Protein AF-A0A2T7V8B2-F1 (afdb_monomer_lite)

Radius of gyration: 19.15 Å; chains: 1; bounding box: 38×18×64 Å

pLDDT: mean 91.59, std 11.79, range [51.97, 98.75]

Foldseek 3Di:
DDLALVVLQVLLVVLCVQLVPDPDPVSNVVSNVRSVVSNVSSVVSVVVVVVVVVVVVVVVPDDPPDD

Structure (mmCIF, N/CA/C/O backbone):
data_AF-A0A2T7V8B2-F1
#
_entry.id   AF-A0A2T7V8B2-F1
#
loop_
_atom_site.group_PDB
_atom_site.id
_atom_site.type_symbol
_atom_site.label_atom_id
_atom_site.label_alt_id
_atom_site.label_comp_id
_atom_site.label_asym_id
_atom_site.label_entity_id
_atom_site.label_seq_id
_atom_site.pdbx_PDB_ins_code
_atom_site.Cartn_x
_atom_site.Cartn_y
_atom_site.Cartn_z
_atom_site.occupancy
_atom_site.B_iso_or_equiv
_atom_site.auth_seq_id
_atom_site.auth_comp_id
_atom_site.auth_asym_id
_atom_site.auth_atom_id
_atom_site.pdbx_PDB_model_num
ATOM 1 N N . MET A 1 1 ? 7.504 14.461 0.508 1.00 56.19 1 MET A N 1
ATOM 2 C CA . MET A 1 1 ? 7.081 13.046 0.637 1.00 56.19 1 MET A CA 1
ATOM 3 C C . MET A 1 1 ? 7.672 12.268 -0.526 1.00 56.19 1 MET A C 1
ATOM 5 O O . MET A 1 1 ? 7.648 12.789 -1.632 1.00 56.19 1 MET A O 1
ATOM 9 N N . SER A 1 2 ? 8.266 11.096 -0.278 1.00 63.69 2 SER A N 1
ATOM 10 C CA . SER A 1 2 ? 8.871 10.280 -1.342 1.00 63.69 2 SER A CA 1
ATOM 11 C C . SER A 1 2 ? 7.781 9.635 -2.203 1.00 63.69 2 SER A C 1
ATOM 13 O O . SER A 1 2 ? 6.856 9.039 -1.657 1.00 63.69 2 SER A O 1
ATOM 15 N N . ASN A 1 3 ? 7.907 9.740 -3.528 1.00 70.44 3 ASN A N 1
ATOM 16 C CA . ASN A 1 3 ? 7.062 9.039 -4.503 1.00 70.44 3 ASN A CA 1
ATOM 17 C C . ASN A 1 3 ? 7.621 7.647 -4.841 1.00 70.44 3 ASN A C 1
ATOM 19 O O . ASN A 1 3 ? 7.320 7.107 -5.897 1.00 70.44 3 ASN A O 1
ATOM 23 N N . ASP A 1 4 ? 8.470 7.075 -3.988 1.00 90.25 4 ASP A N 1
ATOM 24 C CA . ASP A 1 4 ? 8.964 5.717 -4.182 1.00 90.25 4 ASP A CA 1
ATOM 25 C C . ASP A 1 4 ? 7.809 4.709 -4.073 1.00 90.25 4 ASP A C 1
ATOM 27 O O . ASP A 1 4 ? 7.080 4.671 -3.072 1.00 90.25 4 ASP A O 1
ATOM 31 N N . ALA A 1 5 ? 7.640 3.886 -5.109 1.00 94.81 5 ALA A N 1
ATOM 32 C CA . ALA A 1 5 ? 6.571 2.897 -5.168 1.00 94.81 5 ALA A CA 1
ATOM 33 C C . ALA A 1 5 ? 6.671 1.902 -4.006 1.00 94.81 5 ALA A C 1
ATOM 35 O O . ALA A 1 5 ? 5.667 1.614 -3.354 1.00 94.81 5 ALA A O 1
ATOM 36 N N . ALA A 1 6 ? 7.881 1.428 -3.691 1.00 95.06 6 ALA A N 1
ATOM 37 C CA . ALA A 1 6 ? 8.089 0.446 -2.634 1.00 95.06 6 ALA A CA 1
ATOM 38 C C . ALA A 1 6 ? 7.753 1.019 -1.248 1.00 95.06 6 ALA A C 1
ATOM 40 O O . ALA A 1 6 ? 7.133 0.342 -0.426 1.00 95.06 6 ALA A O 1
ATOM 41 N N . PHE A 1 7 ? 8.104 2.279 -0.989 1.00 95.62 7 PHE A N 1
ATOM 42 C CA . PHE A 1 7 ? 7.699 2.991 0.219 1.00 95.62 7 PHE A CA 1
ATOM 43 C C . PHE A 1 7 ? 6.176 3.102 0.330 1.00 95.62 7 PHE A C 1
ATOM 45 O O . PHE A 1 7 ? 5.621 2.743 1.370 1.00 95.62 7 PHE A O 1
ATOM 52 N N . CYS A 1 8 ? 5.496 3.528 -0.739 1.00 96.12 8 CYS A N 1
ATOM 53 C CA . CYS A 1 8 ? 4.037 3.635 -0.745 1.00 96.12 8 CYS A CA 1
ATOM 54 C C . CYS A 1 8 ? 3.370 2.270 -0.494 1.00 96.12 8 CYS A C 1
ATOM 56 O O . CYS A 1 8 ? 2.453 2.180 0.318 1.00 96.12 8 CYS A O 1
ATOM 58 N N . ARG A 1 9 ? 3.879 1.184 -1.097 1.00 97.69 9 ARG A N 1
ATOM 59 C CA . ARG A 1 9 ? 3.391 -0.186 -0.843 1.00 97.69 9 ARG A CA 1
ATOM 60 C C . ARG A 1 9 ? 3.554 -0.603 0.615 1.00 97.69 9 ARG A C 1
ATOM 62 O O . ARG A 1 9 ? 2.621 -1.148 1.198 1.00 97.69 9 ARG A O 1
ATOM 69 N N . ARG A 1 10 ? 4.706 -0.317 1.232 1.00 97.75 10 ARG A N 1
ATOM 70 C CA . ARG A 1 10 ? 4.922 -0.602 2.661 1.00 97.75 10 ARG A CA 1
ATOM 71 C C . ARG A 1 10 ? 3.923 0.147 3.539 1.00 97.75 10 ARG A C 1
ATOM 73 O O . ARG A 1 10 ? 3.366 -0.449 4.453 1.00 97.75 10 ARG A O 1
ATOM 80 N N . GLN A 1 11 ? 3.656 1.420 3.243 1.00 98.06 11 GLN A N 1
ATOM 81 C CA . GLN A 1 11 ? 2.651 2.193 3.977 1.00 98.06 11 GLN A CA 1
ATOM 82 C C . GLN A 1 11 ? 1.242 1.616 3.803 1.00 98.06 11 GLN A C 1
ATOM 84 O O . GLN A 1 11 ? 0.524 1.488 4.791 1.00 98.06 11 GLN A O 1
ATOM 89 N N . ALA A 1 12 ? 0.865 1.195 2.592 1.00 98.31 12 ALA A N 1
ATOM 90 C CA . ALA A 1 12 ? -0.419 0.537 2.357 1.00 98.31 12 ALA A CA 1
ATOM 91 C C . ALA A 1 12 ? -0.573 -0.736 3.206 1.00 98.31 12 ALA A C 1
ATOM 93 O O . ALA A 1 12 ? -1.598 -0.915 3.859 1.00 98.31 12 ALA A O 1
ATOM 94 N N . ILE A 1 13 ? 0.463 -1.582 3.260 1.00 98.56 13 ILE A N 1
ATOM 95 C CA . ILE A 1 13 ? 0.476 -2.805 4.080 1.00 98.56 13 ILE A CA 1
ATOM 96 C C . ILE A 1 13 ? 0.337 -2.477 5.569 1.00 98.56 13 ILE A C 1
ATOM 98 O O . ILE A 1 13 ? -0.481 -3.090 6.249 1.00 98.56 13 ILE A O 1
ATOM 102 N N . ILE A 1 14 ? 1.091 -1.492 6.068 1.00 98.62 14 ILE A N 1
ATOM 103 C CA . ILE A 1 14 ? 1.009 -1.063 7.472 1.00 98.62 14 ILE A CA 1
ATOM 104 C C . ILE A 1 14 ? -0.420 -0.632 7.810 1.00 98.62 14 ILE A C 1
ATOM 106 O O . ILE A 1 14 ? -0.974 -1.089 8.802 1.00 98.62 14 ILE A O 1
ATOM 110 N N . GLN A 1 15 ? -1.041 0.205 6.975 1.00 98.69 15 GLN A N 1
ATOM 111 C CA . GLN A 1 15 ? -2.394 0.697 7.237 1.00 98.69 15 GLN A CA 1
ATOM 112 C C . GLN A 1 15 ? -3.457 -0.405 7.152 1.00 98.69 15 GLN A C 1
ATOM 114 O O . GLN A 1 15 ? -4.397 -0.387 7.940 1.00 98.69 15 GLN A O 1
ATOM 119 N N . ARG A 1 16 ? -3.291 -1.401 6.271 1.00 98.62 16 ARG A N 1
ATOM 120 C CA . ARG A 1 16 ? -4.150 -2.600 6.269 1.00 98.62 16 ARG A CA 1
ATOM 121 C C . ARG A 1 16 ? -4.020 -3.374 7.579 1.00 98.62 16 ARG A C 1
ATOM 123 O O . ARG A 1 16 ? -5.031 -3.660 8.198 1.00 98.62 16 ARG A O 1
ATOM 130 N N . GLY A 1 17 ? -2.795 -3.589 8.063 1.00 98.75 17 GLY A N 1
ATOM 131 C CA . GLY A 1 17 ? -2.574 -4.232 9.362 1.00 98.75 17 GLY A CA 1
ATOM 132 C C . GLY A 1 17 ? -3.185 -3.456 10.536 1.00 98.75 17 GLY A C 1
ATOM 133 O O . GLY A 1 17 ? -3.711 -4.062 11.465 1.00 98.75 17 GLY A O 1
ATOM 134 N N . VAL A 1 18 ? -3.173 -2.119 10.486 1.00 98.56 18 VAL A N 1
ATOM 135 C CA . VAL A 1 18 ? -3.865 -1.279 11.480 1.00 98.56 18 VAL A CA 1
ATOM 136 C C . VAL A 1 18 ? -5.381 -1.457 11.390 1.00 98.56 18 VAL A C 1
ATOM 138 O O . VAL A 1 18 ? -6.025 -1.591 12.425 1.00 98.56 18 VAL A O 1
ATOM 141 N N . ALA A 1 19 ? -5.949 -1.480 10.181 1.00 98.56 19 ALA A N 1
ATOM 142 C CA . ALA A 1 19 ? -7.378 -1.705 9.984 1.00 98.56 19 ALA A CA 1
ATOM 143 C C . ALA A 1 19 ? -7.820 -3.086 10.493 1.00 98.56 19 ALA A C 1
ATOM 145 O O . ALA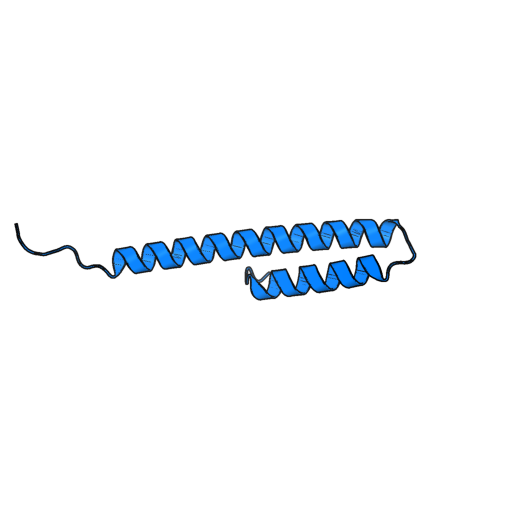 A 1 19 ? -8.836 -3.178 11.177 1.00 98.56 19 ALA A O 1
ATOM 146 N N . ASP A 1 20 ? -7.028 -4.125 10.222 1.00 98.62 20 ASP A N 1
ATOM 147 C CA . ASP 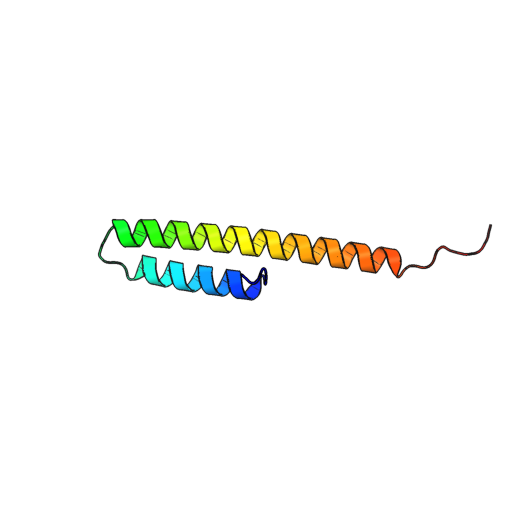A 1 20 ? -7.293 -5.500 10.657 1.00 98.62 20 ASP A CA 1
ATOM 148 C C . ASP A 1 20 ? -7.254 -5.638 12.189 1.00 98.62 20 ASP A C 1
ATOM 150 O O . ASP A 1 20 ? -8.026 -6.398 12.772 1.00 98.62 20 ASP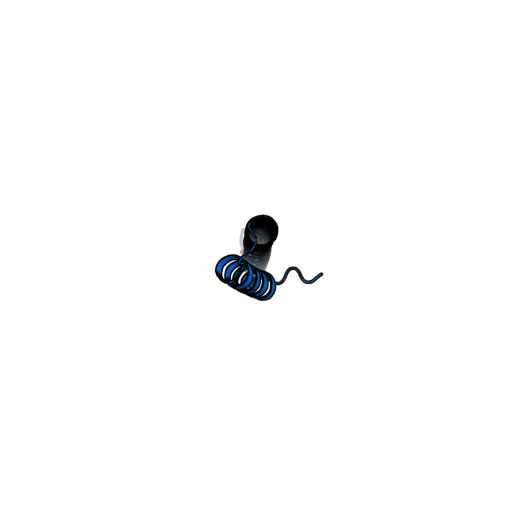 A O 1
ATOM 154 N N . ALA A 1 21 ? -6.371 -4.886 12.856 1.00 98.56 21 ALA A N 1
ATOM 155 C CA . ALA A 1 21 ? -6.245 -4.873 14.313 1.00 98.56 21 ALA A CA 1
ATOM 156 C C . ALA A 1 21 ? -7.211 -3.898 15.014 1.00 98.56 21 ALA A C 1
ATOM 158 O O . ALA A 1 21 ? -7.299 -3.895 16.246 1.00 98.56 21 ALA A O 1
ATOM 159 N N . ALA A 1 22 ? -7.905 -3.035 14.268 1.00 98.19 22 ALA A N 1
ATOM 160 C CA . ALA A 1 22 ? -8.740 -1.992 14.844 1.00 98.19 22 ALA A CA 1
ATOM 161 C C . ALA A 1 22 ? -10.020 -2.575 15.457 1.00 98.19 22 ALA A C 1
ATOM 163 O O . ALA A 1 22 ? -10.819 -3.231 14.795 1.00 98.19 22 ALA A O 1
ATOM 164 N N . THR A 1 23 ? -10.256 -2.257 16.728 1.00 98.31 23 THR A N 1
ATOM 165 C CA . THR A 1 23 ? -11.493 -2.608 17.444 1.00 98.31 23 THR A CA 1
ATOM 166 C C . THR A 1 23 ? -12.577 -1.538 17.315 1.00 98.31 23 THR A C 1
ATOM 168 O O . THR A 1 23 ? -13.730 -1.784 17.658 1.00 98.31 23 THR A O 1
ATOM 171 N N . LEU A 1 24 ? -12.213 -0.347 16.825 1.00 98.56 24 LEU A N 1
ATOM 172 C CA . LEU A 1 24 ? -13.128 0.760 16.570 1.00 98.56 24 LEU A CA 1
ATOM 173 C C . LEU A 1 24 ? -13.358 0.928 15.067 1.00 98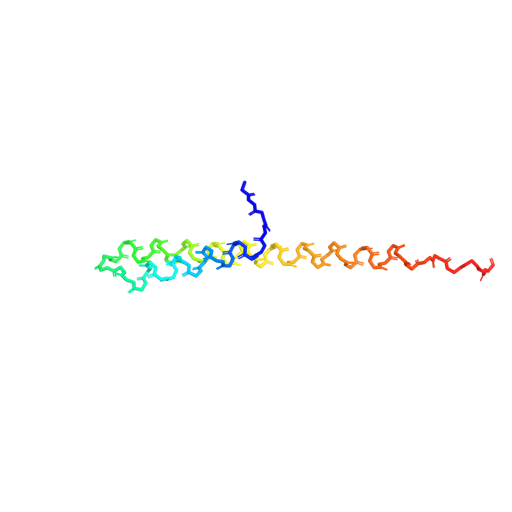.56 24 LEU A C 1
ATOM 175 O O . LEU A 1 24 ? -12.409 1.070 14.291 1.00 98.56 24 LEU A O 1
ATOM 179 N N . ASP A 1 25 ? -14.626 1.000 14.667 1.00 98.50 25 ASP A N 1
ATOM 180 C CA . ASP A 1 25 ? -15.021 1.101 13.258 1.00 98.50 25 ASP A CA 1
ATOM 181 C C . ASP A 1 25 ? -14.495 2.357 12.564 1.00 98.50 25 ASP A C 1
ATOM 183 O O . ASP A 1 25 ? -14.120 2.316 11.392 1.00 98.50 25 ASP A O 1
ATOM 187 N N . ASN A 1 26 ? -14.432 3.480 13.281 1.00 98.06 26 ASN A N 1
ATOM 188 C CA . ASN A 1 26 ? -13.912 4.730 12.733 1.00 98.06 26 ASN A CA 1
ATOM 189 C C . ASN A 1 26 ? -12.411 4.639 12.412 1.00 98.06 26 ASN A C 1
ATOM 191 O O . ASN A 1 26 ? -11.981 5.157 11.381 1.00 98.06 26 ASN A O 1
ATOM 195 N N . VAL A 1 27 ? -11.632 3.959 13.259 1.00 98.38 27 VAL A N 1
ATOM 196 C CA . VAL A 1 27 ? -10.204 3.704 13.038 1.00 98.38 27 VAL A CA 1
ATOM 197 C C . VAL A 1 27 ? -10.032 2.752 11.864 1.00 98.38 27 VAL A C 1
ATOM 199 O O . VAL A 1 27 ? -9.297 3.081 10.936 1.00 98.38 27 VAL A O 1
ATOM 202 N N . ARG A 1 28 ? -10.776 1.638 11.842 1.00 98.69 28 ARG A N 1
ATOM 203 C CA . ARG A 1 28 ? -10.759 0.680 10.729 1.00 98.69 28 ARG A CA 1
ATOM 204 C C . ARG A 1 28 ? -11.015 1.370 9.389 1.00 98.69 28 ARG A C 1
ATOM 206 O O . ARG A 1 28 ? -10.179 1.301 8.493 1.00 98.69 28 ARG A O 1
ATOM 213 N N . LEU A 1 29 ? -12.109 2.127 9.287 1.00 98.69 29 LEU A N 1
ATOM 214 C CA . LEU A 1 29 ? -12.487 2.834 8.062 1.00 98.69 29 LEU A CA 1
ATOM 215 C C . LEU A 1 29 ? -11.443 3.878 7.637 1.00 98.69 29 LEU A C 1
ATOM 217 O O . LEU A 1 29 ? -11.167 4.042 6.445 1.00 98.69 29 LEU A O 1
ATOM 221 N N . GLN A 1 30 ? -10.872 4.621 8.588 1.00 98.62 30 GLN A N 1
ATOM 222 C CA . GLN A 1 30 ? -9.825 5.594 8.279 1.00 98.62 30 GLN A CA 1
ATOM 223 C C . GLN A 1 30 ? -8.567 4.896 7.747 1.00 98.62 30 GLN A C 1
ATOM 225 O O . GLN A 1 30 ? -8.012 5.336 6.737 1.00 98.62 30 GLN A O 1
ATOM 230 N N . SER A 1 31 ? -8.140 3.809 8.386 1.00 98.62 31 SER A N 1
ATOM 231 C CA . SER A 1 31 ? -6.961 3.039 7.991 1.00 98.62 31 SER A CA 1
ATOM 232 C C . SER A 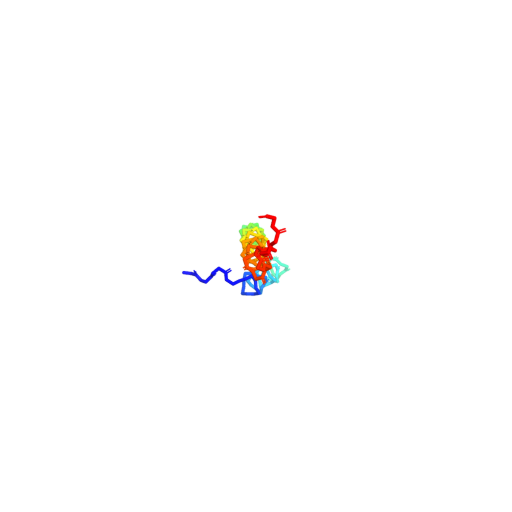1 31 ? -7.143 2.347 6.638 1.00 98.62 31 SER A C 1
ATOM 234 O O . SER A 1 31 ? -6.236 2.401 5.809 1.00 98.62 31 SER A O 1
ATOM 236 N N . GLU A 1 32 ? -8.326 1.810 6.335 1.00 98.75 32 GLU A N 1
ATOM 237 C CA . GLU A 1 32 ? -8.659 1.275 5.005 1.00 98.75 32 GLU A CA 1
ATOM 238 C C . GLU A 1 32 ? -8.554 2.350 3.913 1.00 98.75 32 GLU A C 1
ATOM 240 O O . GLU A 1 32 ? -7.947 2.134 2.860 1.00 98.75 32 GLU A O 1
ATOM 245 N N . ARG A 1 33 ? -9.087 3.552 4.171 1.00 98.75 33 ARG A N 1
ATOM 246 C CA . ARG A 1 33 ? -8.974 4.692 3.243 1.00 98.75 33 ARG A CA 1
ATOM 247 C C . ARG A 1 33 ? -7.525 5.132 3.059 1.00 98.75 33 ARG A C 1
ATOM 249 O O . ARG A 1 33 ? -7.113 5.432 1.937 1.00 98.75 33 ARG A O 1
ATOM 256 N N . ALA A 1 34 ? -6.749 5.162 4.140 1.00 98.50 34 ALA A N 1
ATOM 257 C CA . ALA A 1 34 ? -5.329 5.478 4.082 1.00 98.50 34 ALA A CA 1
ATOM 258 C C . ALA A 1 34 ? -4.571 4.437 3.246 1.00 98.50 34 ALA A C 1
ATOM 260 O O . ALA A 1 34 ? -3.811 4.816 2.355 1.00 98.50 34 ALA A O 1
ATOM 261 N N . ALA A 1 35 ? -4.825 3.143 3.461 1.00 98.62 35 ALA A N 1
ATOM 262 C CA . ALA A 1 35 ? -4.248 2.064 2.667 1.00 98.62 35 ALA A CA 1
ATOM 263 C C . ALA A 1 35 ? -4.561 2.218 1.172 1.00 98.62 35 ALA A C 1
ATOM 265 O O . ALA A 1 35 ? -3.648 2.176 0.347 1.00 98.62 35 ALA A O 1
ATOM 266 N N . ALA A 1 36 ? -5.825 2.478 0.825 1.00 98.50 36 ALA A N 1
ATOM 267 C CA . ALA A 1 36 ? -6.241 2.697 -0.558 1.00 98.50 36 ALA A CA 1
ATOM 268 C C . ALA A 1 36 ? -5.537 3.907 -1.202 1.00 98.50 36 ALA A C 1
ATOM 270 O O . ALA A 1 36 ? -5.118 3.843 -2.360 1.00 98.50 36 ALA A O 1
ATOM 271 N N . SER A 1 37 ? -5.357 4.998 -0.450 1.00 98.25 37 SER A N 1
ATOM 272 C CA . SER A 1 37 ? -4.610 6.174 -0.912 1.00 98.25 37 SER A CA 1
ATOM 273 C C . SER A 1 37 ? -3.143 5.836 -1.201 1.00 98.25 37 SER A C 1
ATOM 275 O O . SER A 1 37 ? -2.619 6.174 -2.266 1.00 98.25 37 SER A O 1
ATOM 277 N N . TRP A 1 38 ? -2.493 5.093 -0.300 1.00 97.88 38 TRP A N 1
ATOM 278 C CA . TRP A 1 38 ? -1.111 4.649 -0.484 1.00 97.88 38 TRP A CA 1
ATOM 279 C C . TRP A 1 38 ? -0.941 3.720 -1.690 1.00 97.88 38 TRP A C 1
ATOM 281 O O . TRP A 1 38 ? 0.005 3.890 -2.459 1.00 97.88 38 TRP A O 1
ATOM 291 N N . ASP A 1 39 ? -1.871 2.793 -1.921 1.00 98.19 39 ASP A N 1
ATOM 292 C CA . ASP A 1 39 ? -1.848 1.929 -3.107 1.00 98.19 39 ASP A CA 1
ATOM 293 C C . ASP A 1 39 ? -2.032 2.710 -4.412 1.00 98.19 39 ASP A C 1
ATOM 295 O O . ASP A 1 39 ? -1.364 2.434 -5.418 1.00 98.19 39 ASP A O 1
ATOM 299 N N . ALA A 1 40 ? -2.906 3.719 -4.407 1.00 97.81 40 ALA A N 1
ATOM 300 C CA . ALA A 1 40 ? -3.081 4.604 -5.551 1.00 97.81 40 ALA A CA 1
ATOM 301 C C . ALA A 1 40 ? -1.797 5.400 -5.837 1.00 97.81 40 ALA A C 1
ATOM 303 O O . ALA A 1 40 ? -1.410 5.546 -7.000 1.00 97.81 40 ALA A O 1
ATOM 304 N N . MET A 1 41 ? -1.108 5.877 -4.796 1.00 96.50 41 MET A N 1
ATOM 305 C CA . MET A 1 41 ? 0.188 6.546 -4.930 1.00 96.50 41 MET A CA 1
ATOM 306 C C . MET A 1 41 ? 1.267 5.602 -5.468 1.00 96.50 41 MET A C 1
ATOM 308 O O . MET A 1 41 ? 1.969 5.977 -6.407 1.00 96.50 41 MET A O 1
ATOM 312 N N . ALA A 1 42 ? 1.349 4.370 -4.956 1.00 97.25 42 ALA A N 1
ATOM 313 C CA . ALA A 1 42 ? 2.288 3.362 -5.447 1.00 97.25 42 ALA A CA 1
ATOM 314 C C . ALA A 1 42 ? 2.081 3.088 -6.944 1.00 97.25 42 ALA A C 1
ATOM 316 O O . ALA A 1 42 ? 3.017 3.157 -7.734 1.00 97.25 42 ALA A O 1
ATOM 317 N N . SER A 1 43 ? 0.827 2.891 -7.355 1.00 97.06 43 SER A N 1
ATOM 318 C CA . SER A 1 43 ? 0.470 2.631 -8.754 1.00 97.06 43 SER A CA 1
ATOM 319 C C . SER A 1 43 ? 0.820 3.806 -9.677 1.00 97.06 43 SER A C 1
ATOM 321 O O . SER A 1 43 ? 1.232 3.615 -10.825 1.00 97.06 43 SER A O 1
ATOM 323 N N . ARG A 1 44 ? 0.664 5.048 -9.193 1.00 96.69 44 ARG A N 1
ATOM 324 C CA . ARG A 1 44 ? 1.079 6.255 -9.926 1.00 96.69 44 ARG A CA 1
ATOM 325 C C . ARG A 1 44 ? 2.598 6.330 -10.053 1.00 96.69 44 ARG A C 1
ATOM 327 O O . ARG A 1 44 ? 3.081 6.613 -11.144 1.00 96.69 44 ARG A O 1
ATOM 334 N N . ALA A 1 45 ? 3.333 6.043 -8.983 1.00 95.50 45 ALA A N 1
ATOM 335 C CA . ALA A 1 45 ? 4.791 6.000 -8.996 1.00 95.50 45 ALA A CA 1
ATOM 336 C C . ALA A 1 45 ? 5.330 4.952 -9.984 1.00 95.50 45 ALA A C 1
ATOM 338 O O . ALA A 1 45 ? 6.139 5.285 -10.845 1.00 95.50 45 ALA A O 1
ATOM 339 N N . GLU A 1 46 ? 4.802 3.724 -9.941 1.00 95.19 46 GLU A N 1
ATOM 340 C CA . GLU A 1 46 ? 5.147 2.636 -10.872 1.00 95.19 46 GLU A CA 1
ATOM 341 C C . GLU A 1 46 ? 4.862 3.011 -12.334 1.00 95.19 46 GLU A C 1
ATOM 343 O O . GLU A 1 46 ? 5.595 2.635 -13.250 1.00 95.19 46 GLU A O 1
ATOM 348 N N . ARG A 1 47 ? 3.774 3.748 -12.594 1.00 96.06 47 ARG A N 1
ATOM 349 C CA . ARG A 1 47 ? 3.468 4.247 -13.941 1.00 96.06 47 ARG A CA 1
ATOM 350 C C . ARG A 1 47 ? 4.485 5.293 -14.391 1.00 96.06 47 ARG A C 1
ATOM 352 O O . ARG A 1 47 ? 4.966 5.204 -15.515 1.00 96.06 47 ARG A O 1
ATOM 359 N N . THR A 1 48 ? 4.809 6.258 -13.537 1.00 94.25 48 THR A N 1
ATOM 360 C CA . THR A 1 48 ? 5.786 7.307 -13.854 1.00 94.25 48 THR A CA 1
ATOM 361 C C . THR A 1 48 ? 7.169 6.723 -14.127 1.00 94.25 48 THR A C 1
ATOM 363 O O . THR A 1 48 ? 7.810 7.131 -15.092 1.00 94.25 48 THR A O 1
ATOM 366 N N . GLU A 1 49 ? 7.604 5.744 -13.332 1.00 92.50 49 GLU A N 1
ATOM 367 C CA . GLU A 1 49 ? 8.906 5.103 -1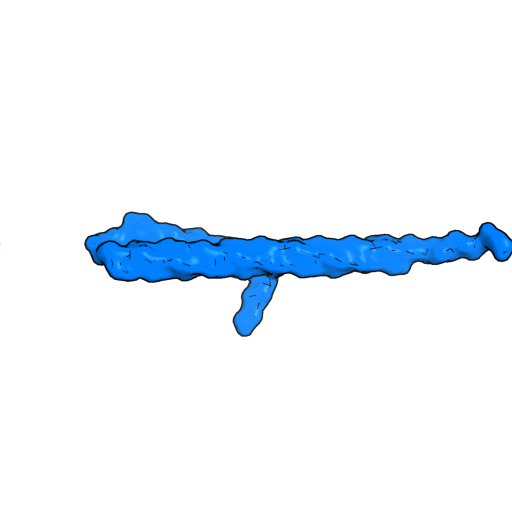3.527 1.00 92.50 49 GLU A CA 1
ATOM 368 C C . GLU A 1 49 ? 8.966 4.333 -14.850 1.00 92.50 49 GLU A C 1
ATOM 370 O O . GLU A 1 49 ? 9.910 4.503 -15.617 1.00 92.50 49 GLU A O 1
ATOM 375 N N . ARG A 1 50 ? 7.913 3.578 -15.193 1.00 93.75 50 ARG A N 1
ATOM 376 C CA . ARG A 1 50 ? 7.823 2.910 -16.503 1.00 93.75 50 ARG A CA 1
ATOM 377 C C . ARG A 1 50 ? 7.893 3.894 -17.665 1.00 93.75 50 ARG A C 1
ATOM 379 O O . ARG A 1 50 ? 8.685 3.696 -18.574 1.00 93.75 50 ARG A O 1
ATOM 386 N N . LEU A 1 51 ? 7.129 4.987 -17.611 1.00 94.00 51 LEU A N 1
ATOM 387 C CA . LEU A 1 51 ? 7.164 6.014 -18.660 1.00 94.00 51 LEU A CA 1
ATOM 388 C C . LEU A 1 51 ? 8.553 6.649 -18.800 1.00 94.00 51 LEU A C 1
ATOM 390 O O . LEU A 1 51 ? 8.985 6.970 -19.907 1.00 94.00 51 LEU A O 1
ATOM 394 N N . ARG A 1 52 ? 9.263 6.830 -17.681 1.00 92.69 52 ARG A N 1
ATOM 395 C CA . ARG A 1 52 ? 10.639 7.326 -17.683 1.00 92.69 52 ARG A CA 1
ATOM 396 C C . ARG A 1 52 ? 11.588 6.319 -18.336 1.00 92.69 52 ARG A C 1
ATOM 398 O O . ARG A 1 52 ? 12.377 6.727 -19.185 1.00 92.69 52 ARG A O 1
ATOM 405 N N . ALA A 1 53 ? 11.497 5.042 -17.971 1.00 93.31 53 ALA A N 1
ATOM 406 C CA . ALA A 1 53 ? 12.304 3.972 -18.550 1.00 93.31 53 ALA A CA 1
ATOM 407 C C . ALA A 1 53 ? 12.054 3.818 -20.060 1.00 93.31 53 ALA A C 1
ATOM 409 O O . ALA A 1 53 ? 13.008 3.769 -20.832 1.00 93.31 53 ALA A O 1
ATOM 410 N N . ASP A 1 54 ? 10.791 3.849 -20.494 1.00 94.06 54 ASP A N 1
ATOM 411 C CA . ASP A 1 54 ? 10.411 3.772 -21.910 1.00 94.06 54 ASP A CA 1
ATOM 412 C C . ASP A 1 54 ? 10.993 4.936 -22.721 1.00 94.06 54 ASP A C 1
ATOM 414 O O . ASP A 1 54 ? 11.453 4.749 -23.849 1.00 94.06 54 ASP A O 1
ATOM 418 N N . ARG A 1 55 ? 10.991 6.150 -22.154 1.00 92.81 55 ARG A N 1
ATOM 419 C CA . ARG A 1 55 ? 11.603 7.318 -22.798 1.00 92.81 55 ARG A CA 1
ATOM 420 C C . ARG A 1 55 ? 13.113 7.142 -22.947 1.00 92.81 55 ARG A C 1
ATOM 422 O O . ARG A 1 55 ? 13.630 7.339 -24.041 1.00 92.81 55 ARG A O 1
ATOM 429 N N . LEU A 1 56 ? 13.798 6.727 -21.881 1.00 92.62 56 LEU A N 1
ATOM 430 C CA . LEU A 1 56 ? 15.245 6.492 -21.912 1.00 92.62 56 LEU A CA 1
ATOM 431 C C . LEU A 1 56 ? 15.621 5.390 -22.914 1.00 92.62 56 LEU A C 1
ATOM 433 O O . LEU A 1 56 ? 16.599 5.532 -23.639 1.00 92.62 56 LEU A O 1
ATOM 437 N N . ALA A 1 57 ? 14.822 4.325 -23.010 1.00 92.00 57 ALA A N 1
ATOM 438 C CA . ALA A 1 57 ? 15.036 3.258 -23.983 1.00 92.00 57 ALA A CA 1
ATOM 439 C C . ALA A 1 57 ? 14.906 3.753 -25.433 1.00 92.00 57 ALA A C 1
ATOM 441 O O . ALA A 1 57 ? 15.687 3.345 -26.288 1.00 92.00 57 ALA A O 1
ATOM 442 N N . ARG A 1 58 ? 13.955 4.655 -25.716 1.00 88.62 58 ARG A N 1
ATOM 443 C CA . ARG A 1 58 ? 13.797 5.274 -27.046 1.00 88.62 58 ARG A CA 1
ATOM 444 C C . ARG A 1 58 ? 14.964 6.189 -27.401 1.00 88.62 58 ARG A C 1
ATOM 446 O O . ARG A 1 58 ? 15.417 6.166 -28.536 1.00 88.62 58 ARG A O 1
ATOM 453 N N . GLU A 1 59 ? 15.439 6.978 -26.442 1.00 86.81 59 GLU A N 1
ATOM 454 C CA . GLU A 1 59 ? 16.572 7.896 -26.624 1.00 86.81 59 GLU A CA 1
ATOM 455 C C . GLU A 1 59 ? 17.906 7.149 -26.796 1.00 86.81 59 GLU A C 1
ATOM 457 O O . GLU A 1 59 ? 18.800 7.632 -27.486 1.00 86.81 59 GLU A O 1
ATOM 462 N N . ALA A 1 60 ? 18.036 5.954 -26.211 1.00 82.88 60 ALA A N 1
ATOM 463 C CA . ALA A 1 60 ? 19.219 5.106 -26.340 1.00 82.88 60 ALA A CA 1
ATOM 464 C C . ALA A 1 60 ? 19.328 4.377 -27.694 1.00 82.88 60 ALA A C 1
ATOM 466 O O . ALA A 1 60 ? 20.379 3.804 -27.980 1.00 82.88 60 ALA A O 1
ATOM 467 N N . ILE A 1 61 ? 18.279 4.382 -28.527 1.00 76.62 61 ILE A N 1
ATOM 468 C CA . ILE A 1 61 ? 18.339 3.877 -29.904 1.00 76.62 61 ILE A CA 1
ATOM 469 C C . ILE A 1 61 ? 18.801 5.044 -30.791 1.00 76.62 61 ILE A C 1
ATOM 471 O O . ILE A 1 61 ? 18.005 5.951 -31.049 1.00 76.62 61 ILE A O 1
ATOM 475 N N . PRO A 1 62 ? 20.067 5.076 -31.253 1.00 65.00 62 PRO A N 1
ATOM 476 C CA . PRO A 1 62 ? 20.530 6.160 -32.108 1.00 65.00 62 PRO A CA 1
ATOM 477 C C . PRO A 1 62 ? 19.728 6.170 -33.420 1.00 65.00 62 PRO A C 1
ATOM 479 O O . PRO A 1 62 ? 19.402 5.097 -33.942 1.00 65.00 62 PRO A O 1
ATOM 482 N N . PRO A 1 63 ? 19.411 7.351 -33.984 1.00 67.56 63 PRO A N 1
ATOM 483 C CA . PRO A 1 63 ? 18.823 7.419 -35.313 1.00 67.56 63 PRO A CA 1
ATOM 484 C C . PRO A 1 63 ? 19.784 6.745 -36.292 1.00 67.56 63 PRO A C 1
ATOM 486 O O . PRO A 1 63 ? 20.970 7.068 -36.305 1.00 67.56 63 PRO A O 1
ATOM 489 N N . ASN A 1 64 ? 19.277 5.791 -37.077 1.00 70.25 64 ASN A N 1
ATOM 490 C CA . ASN A 1 64 ? 20.049 5.120 -38.117 1.00 70.25 64 ASN A CA 1
ATOM 491 C C . ASN A 1 64 ? 20.634 6.187 -39.060 1.00 70.25 64 ASN A C 1
ATOM 493 O O . ASN A 1 64 ? 19.857 6.838 -39.768 1.00 70.25 64 ASN A O 1
ATOM 497 N N . PRO A 1 65 ? 21.958 6.418 -39.078 1.00 66.38 65 PRO A N 1
ATOM 498 C CA . PRO A 1 65 ? 22.537 7.326 -40.039 1.00 66.38 65 PRO A CA 1
ATOM 499 C C . PRO A 1 65 ? 22.715 6.506 -41.304 1.00 66.38 65 PRO A C 1
ATOM 501 O O . PRO A 1 65 ? 23.688 5.776 -41.366 1.00 66.38 65 PRO A O 1
ATOM 504 N N . LEU A 1 66 ? 21.760 6.541 -42.237 1.00 63.06 66 LEU A N 1
ATOM 505 C CA . LEU A 1 66 ? 21.952 6.247 -43.666 1.00 63.06 66 LEU A CA 1
ATOM 506 C C . LEU A 1 66 ? 20.600 6.351 -44.402 1.00 63.06 66 LEU A C 1
ATOM 508 O O . LEU A 1 66 ? 19.817 5.400 -44.473 1.00 63.06 66 LEU A O 1
ATOM 512 N N . SER A 1 67 ? 20.339 7.530 -44.963 1.00 51.97 67 SER A N 1
ATOM 513 C CA . SER A 1 67 ? 19.598 7.746 -46.214 1.00 51.97 67 SER A CA 1
ATOM 514 C C . SER A 1 67 ? 20.157 8.999 -46.869 1.00 51.97 67 SER A C 1
ATOM 516 O O . SER A 1 67 ? 20.298 10.005 -46.138 1.00 51.97 67 SER A O 1
#

Secondary structure (DSSP, 8-state):
----HHHHHHHHHHHHHHHHH-SSHHHHHHHHHHHHHHHHHHHHHHHHHHHHHHHHHHHTS------

Sequence (67 aa):
MSNDAAFCRRQAIIQRGVADAATLDNVRLQSERAAASWDAMASRAERTERLRADRLAREAIPPNPLS